Protein AF-A0AA43ZVL3-F1 (afdb_monomer_lite)

Structure (mmCIF, N/CA/C/O backbone):
data_AF-A0AA43ZVL3-F1
#
_entry.id   AF-A0AA43ZVL3-F1
#
loop_
_atom_site.group_PDB
_atom_site.id
_atom_site.type_symbol
_atom_site.label_atom_id
_atom_site.label_alt_id
_atom_site.label_comp_id
_atom_site.label_asym_id
_atom_site.label_entity_id
_atom_site.label_seq_id
_atom_site.pdbx_PDB_ins_code
_atom_site.Cartn_x
_atom_site.Cartn_y
_atom_site.Cartn_z
_atom_site.occupancy
_atom_site.B_iso_or_equiv
_atom_site.auth_seq_id
_atom_site.auth_comp_id
_atom_site.auth_asym_id
_atom_site.auth_atom_id
_atom_site.pdbx_PDB_model_num
ATOM 1 N N . MET A 1 1 ? -11.329 17.472 -1.551 1.00 74.44 1 MET A N 1
ATOM 2 C CA . MET A 1 1 ? -10.429 16.417 -2.035 1.00 74.44 1 MET A CA 1
ATOM 3 C C . MET A 1 1 ? -10.788 15.147 -1.311 1.00 74.44 1 MET A C 1
ATOM 5 O O . MET A 1 1 ? -10.765 15.154 -0.084 1.00 74.44 1 MET A O 1
ATOM 9 N N . ASP A 1 2 ? -11.200 14.128 -2.052 1.00 86.75 2 ASP A N 1
ATOM 10 C CA . ASP A 1 2 ? -11.457 12.797 -1.505 1.00 86.75 2 ASP A CA 1
ATOM 11 C C . ASP A 1 2 ? -10.202 11.906 -1.597 1.00 86.75 2 ASP A C 1
ATOM 13 O O . ASP A 1 2 ? -9.132 12.344 -2.030 1.00 86.75 2 ASP A O 1
ATOM 17 N N . LEU A 1 3 ? -10.317 10.668 -1.110 1.00 85.25 3 LEU A N 1
ATOM 18 C CA . LEU A 1 3 ? -9.213 9.713 -1.035 1.00 85.25 3 LEU A CA 1
ATOM 19 C C . LEU A 1 3 ? -8.712 9.264 -2.415 1.00 85.25 3 LEU A C 1
ATOM 21 O O . LEU A 1 3 ? -7.507 9.085 -2.595 1.00 85.25 3 LEU A O 1
ATOM 25 N N . GLU A 1 4 ? -9.612 9.084 -3.380 1.00 84.75 4 GLU A N 1
ATOM 26 C CA . GLU A 1 4 ? -9.231 8.691 -4.738 1.00 84.75 4 GLU A CA 1
ATOM 27 C C . GLU A 1 4 ? -8.507 9.842 -5.433 1.00 84.75 4 GLU A C 1
ATOM 29 O O . GLU A 1 4 ? -7.447 9.636 -6.015 1.00 84.75 4 GLU A O 1
ATOM 34 N N . GLU A 1 5 ? -9.005 11.072 -5.293 1.00 86.06 5 GLU A N 1
ATOM 35 C CA . GLU A 1 5 ? -8.362 12.272 -5.824 1.00 86.06 5 GLU A CA 1
ATOM 36 C C . GLU A 1 5 ? -6.975 12.498 -5.198 1.00 86.06 5 GLU A C 1
ATOM 38 O O . GLU A 1 5 ? -6.049 12.928 -5.888 1.00 86.06 5 GLU A O 1
ATOM 43 N N . PHE A 1 6 ? -6.800 12.183 -3.909 1.00 87.38 6 PHE A N 1
ATOM 44 C CA . PHE A 1 6 ? -5.489 12.202 -3.256 1.00 87.38 6 PHE A CA 1
ATOM 45 C C . PHE A 1 6 ? -4.540 11.176 -3.890 1.00 87.38 6 PHE A 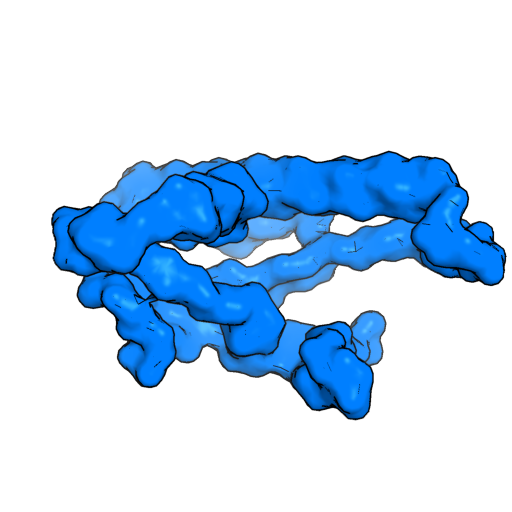C 1
ATOM 47 O O . PHE A 1 6 ? -3.443 11.527 -4.319 1.00 87.38 6 PHE A O 1
ATOM 54 N N . LEU A 1 7 ? -4.971 9.915 -3.987 1.00 84.19 7 LEU A N 1
ATOM 55 C CA . LEU A 1 7 ? -4.154 8.822 -4.517 1.00 84.19 7 LEU A CA 1
ATOM 56 C C . LEU A 1 7 ? -3.834 8.990 -6.007 1.00 84.19 7 LEU A C 1
ATOM 58 O O . LEU A 1 7 ? -2.751 8.607 -6.425 1.00 84.19 7 LEU A O 1
ATOM 62 N N . LEU A 1 8 ? -4.730 9.589 -6.795 1.00 83.25 8 LEU A N 1
ATOM 63 C CA . LEU A 1 8 ? -4.502 9.899 -8.211 1.00 83.25 8 LEU A CA 1
ATOM 64 C C . LEU A 1 8 ? -3.509 11.052 -8.424 1.00 83.25 8 LEU A C 1
ATOM 66 O O . LEU A 1 8 ? -2.890 11.132 -9.484 1.00 83.25 8 LEU A O 1
ATOM 70 N N . LYS A 1 9 ? -3.372 11.961 -7.450 1.00 89.44 9 LYS A N 1
ATOM 71 C CA . LYS A 1 9 ? -2.394 13.064 -7.496 1.00 89.44 9 LYS A CA 1
ATOM 72 C C . LYS A 1 9 ? -0.991 12.617 -7.115 1.00 89.44 9 LYS A C 1
ATOM 74 O O . LYS A 1 9 ? -0.016 13.207 -7.578 1.00 89.44 9 LYS A O 1
ATOM 79 N N . GLU A 1 10 ? -0.891 11.614 -6.256 1.00 85.88 10 GLU A N 1
ATOM 80 C CA . GLU A 1 10 ? 0.376 10.979 -5.931 1.00 85.88 10 GLU A CA 1
ATOM 81 C C . GLU A 1 10 ? 0.756 10.053 -7.094 1.00 85.88 10 GLU A C 1
ATOM 83 O O . GLU A 1 10 ? -0.069 9.296 -7.589 1.00 85.88 10 GLU A O 1
ATOM 88 N N . ASP A 1 11 ? 1.991 10.135 -7.582 1.00 90.19 11 ASP A N 1
ATOM 89 C CA . ASP A 1 11 ? 2.482 9.420 -8.771 1.00 90.19 11 ASP A CA 1
ATOM 90 C C . ASP A 1 11 ? 2.636 7.896 -8.523 1.00 90.19 11 ASP A C 1
ATOM 92 O O . ASP A 1 11 ? 3.722 7.324 -8.619 1.00 90.19 11 ASP A O 1
ATOM 96 N N . ILE A 1 12 ? 1.548 7.210 -8.165 1.00 92.81 12 ILE A N 1
ATOM 97 C CA . ILE A 1 12 ? 1.474 5.769 -7.902 1.00 92.81 12 ILE A CA 1
ATOM 98 C C . ILE A 1 12 ? 0.933 5.021 -9.125 1.00 92.81 12 ILE A C 1
ATOM 100 O O . ILE A 1 12 ? 0.100 5.526 -9.871 1.00 92.81 12 ILE A O 1
ATOM 104 N N . THR A 1 13 ? 1.393 3.787 -9.344 1.00 93.06 13 THR A N 1
ATOM 105 C CA . THR A 1 13 ? 0.961 2.994 -10.507 1.00 93.06 13 THR A CA 1
ATOM 106 C C . THR A 1 13 ? -0.426 2.397 -10.298 1.00 93.06 13 THR A C 1
ATOM 108 O O . THR A 1 13 ? -1.246 2.396 -11.213 1.00 93.06 13 THR A O 1
ATOM 111 N N . LYS A 1 14 ? -0.687 1.849 -9.107 1.00 94.19 14 LYS A N 1
ATOM 112 C CA . LYS A 1 14 ? -1.974 1.233 -8.769 1.00 94.19 14 LYS A CA 1
ATOM 113 C C . LYS A 1 14 ? -2.165 1.194 -7.262 1.00 94.19 14 LYS A C 1
ATOM 115 O O . LYS A 1 14 ? -1.192 1.071 -6.516 1.00 94.19 14 LYS A O 1
ATOM 120 N N . TYR A 1 15 ? -3.420 1.233 -6.834 1.00 95.69 15 TYR A N 1
ATOM 121 C CA . TYR A 1 15 ? -3.825 1.090 -5.443 1.00 95.69 15 TYR A CA 1
ATOM 122 C C . TYR A 1 15 ? -5.078 0.223 -5.312 1.00 95.69 15 TYR A C 1
ATOM 124 O O . TYR A 1 15 ? -5.751 -0.077 -6.298 1.00 95.69 15 TYR A O 1
ATOM 132 N N . GLY A 1 16 ? -5.350 -0.224 -4.091 1.00 95.62 16 GLY A N 1
ATOM 133 C CA . GLY A 1 16 ? -6.513 -1.024 -3.746 1.00 95.62 16 GLY A CA 1
ATOM 134 C C . GLY A 1 16 ? -6.768 -1.020 -2.243 1.00 95.62 16 GLY A C 1
ATOM 135 O O . GLY A 1 16 ? -5.906 -0.646 -1.442 1.00 95.62 16 GLY A O 1
ATOM 136 N N . PHE A 1 17 ? -7.961 -1.464 -1.868 1.00 97.06 17 PHE A N 1
ATOM 137 C CA . PHE A 1 17 ? -8.442 -1.467 -0.491 1.00 97.06 17 PHE A CA 1
ATOM 138 C C . PHE A 1 17 ? -8.625 -2.900 -0.008 1.00 97.06 17 PHE A C 1
ATOM 140 O O . PHE A 1 17 ? -9.176 -3.733 -0.724 1.00 97.06 17 PHE A O 1
ATOM 147 N N . ALA A 1 18 ? -8.167 -3.184 1.206 1.00 97.38 18 ALA A N 1
ATOM 148 C CA . ALA A 1 18 ? -8.281 -4.493 1.828 1.00 97.38 18 ALA A CA 1
ATOM 149 C C . ALA A 1 18 ? -9.014 -4.393 3.163 1.00 97.38 18 ALA A C 1
ATOM 151 O O . ALA A 1 18 ? -8.684 -3.557 4.003 1.00 97.38 18 ALA A O 1
ATOM 152 N N . ASP A 1 19 ? -9.950 -5.310 3.380 1.00 97.38 19 ASP A N 1
ATOM 153 C CA . ASP A 1 19 ? -10.388 -5.677 4.721 1.00 97.38 19 ASP A CA 1
ATOM 154 C C . ASP A 1 19 ? -9.292 -6.525 5.375 1.00 97.38 19 ASP A C 1
ATOM 156 O O . ASP A 1 19 ? -8.834 -7.512 4.792 1.00 97.38 19 ASP A O 1
ATOM 160 N N . ILE A 1 20 ? -8.838 -6.105 6.552 1.00 96.06 20 ILE A N 1
ATOM 161 C CA . ILE A 1 20 ? -7.784 -6.772 7.322 1.00 96.06 20 ILE A CA 1
ATOM 162 C C . ILE A 1 20 ? -8.248 -7.136 8.733 1.00 96.06 20 ILE A C 1
ATOM 164 O O . ILE A 1 20 ? -7.410 -7.434 9.579 1.00 96.06 20 ILE A O 1
ATOM 168 N N . ARG A 1 21 ? -9.560 -7.134 9.011 1.00 95.06 21 ARG A N 1
ATOM 169 C CA . ARG A 1 21 ? -10.115 -7.478 10.336 1.00 95.06 21 ARG A CA 1
ATOM 170 C C . ARG A 1 21 ? -9.649 -8.836 10.854 1.00 95.06 21 ARG A C 1
ATOM 172 O O . ARG A 1 21 ? -9.545 -9.027 12.058 1.00 95.06 21 ARG A O 1
ATOM 179 N N . ASP A 1 22 ? -9.364 -9.767 9.949 1.00 94.12 22 ASP A N 1
ATOM 180 C CA . ASP A 1 22 ? -8.918 -11.128 10.250 1.00 94.12 22 ASP A CA 1
ATOM 181 C C . ASP A 1 22 ? -7.428 -11.239 10.607 1.00 94.12 22 ASP A C 1
ATOM 183 O O . ASP A 1 22 ? -7.006 -12.257 11.151 1.00 94.12 22 ASP A O 1
ATOM 187 N N . ILE A 1 23 ? -6.626 -10.220 10.291 1.00 91.88 23 ILE A N 1
ATOM 188 C CA . ILE A 1 23 ? -5.161 -10.256 10.436 1.00 91.88 23 ILE A CA 1
ATOM 189 C C . ILE A 1 23 ? -4.579 -9.019 11.124 1.00 91.88 23 ILE A C 1
ATOM 191 O O . ILE A 1 23 ? -3.367 -8.957 11.340 1.00 91.88 23 ILE A O 1
ATOM 195 N N . THR A 1 24 ? -5.403 -8.012 11.416 1.00 90.12 24 THR A N 1
ATOM 196 C CA . THR A 1 24 ? -4.938 -6.771 12.024 1.00 90.12 24 THR A CA 1
ATOM 197 C C . THR A 1 24 ? -4.517 -7.012 13.470 1.00 90.12 24 THR A C 1
ATOM 199 O O . THR A 1 24 ? -5.285 -7.569 14.253 1.00 90.12 24 THR A O 1
ATOM 202 N N . PRO A 1 25 ? -3.299 -6.604 13.856 1.00 83.12 25 PRO A N 1
ATOM 203 C CA . PRO A 1 25 ? -2.847 -6.704 15.235 1.00 83.12 25 PRO A CA 1
ATOM 204 C C . PRO A 1 25 ? -3.246 -5.485 16.070 1.00 83.12 25 PRO A C 1
ATOM 206 O O . PRO A 1 25 ? -2.896 -5.421 17.243 1.00 83.12 25 PRO A O 1
ATOM 209 N N . ILE A 1 26 ? -3.919 -4.497 15.471 1.00 83.00 26 ILE A N 1
ATOM 210 C CA . ILE A 1 26 ? -4.266 -3.237 16.123 1.00 83.00 26 ILE A CA 1
ATOM 211 C C . ILE A 1 26 ? -5.780 -3.107 16.162 1.00 83.00 26 ILE A C 1
ATOM 213 O O . ILE A 1 26 ? -6.448 -3.122 15.123 1.00 83.00 26 ILE A O 1
ATOM 217 N N . ASN A 1 27 ? -6.307 -2.903 17.365 1.00 82.69 27 ASN A N 1
ATOM 218 C CA . ASN A 1 27 ? -7.726 -2.653 17.559 1.00 82.69 27 ASN A CA 1
ATOM 219 C C . ASN A 1 27 ? -8.173 -1.413 16.768 1.00 82.69 27 ASN A C 1
ATOM 221 O O . ASN A 1 27 ? -7.507 -0.375 16.756 1.00 82.69 27 ASN A O 1
ATOM 225 N N . ASP A 1 28 ? -9.328 -1.531 16.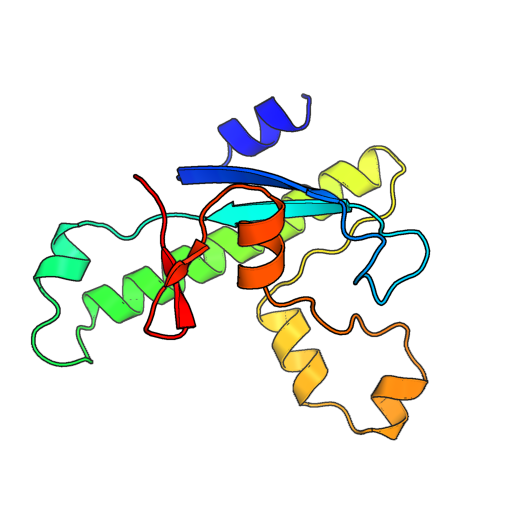118 1.00 85.75 28 ASP A N 1
ATOM 226 C CA . ASP A 1 28 ? -9.971 -0.492 15.305 1.00 85.75 28 ASP A CA 1
ATOM 227 C C . ASP A 1 28 ? -9.221 -0.063 14.026 1.00 85.75 28 ASP A C 1
ATOM 229 O O . ASP A 1 28 ? -9.639 0.893 13.373 1.00 85.75 28 ASP A O 1
ATOM 233 N N . LEU A 1 29 ? -8.158 -0.766 13.612 1.00 91.56 29 LEU A N 1
ATOM 234 C CA . LEU A 1 29 ? -7.547 -0.608 12.283 1.00 91.56 29 LEU A CA 1
ATOM 235 C C . LEU A 1 29 ? -7.911 -1.794 11.392 1.00 91.56 29 LEU A C 1
ATOM 237 O O . LEU A 1 29 ? -7.129 -2.712 11.161 1.00 91.56 29 LEU A O 1
ATOM 241 N N . ASN A 1 30 ? -9.144 -1.746 10.901 1.00 94.75 30 ASN A N 1
ATOM 242 C CA . ASN A 1 30 ? -9.816 -2.849 10.216 1.00 94.75 30 ASN A CA 1
ATOM 243 C C . ASN A 1 30 ? -9.588 -2.885 8.699 1.00 94.75 30 ASN A C 1
ATOM 245 O O . ASN A 1 30 ? -9.915 -3.879 8.053 1.00 94.75 30 ASN A O 1
ATOM 249 N N . TYR A 1 31 ? -9.039 -1.813 8.129 1.00 96.25 31 TYR A N 1
ATOM 250 C CA . TYR A 1 31 ? -8.847 -1.663 6.691 1.00 96.25 31 TYR A CA 1
ATOM 251 C C . TYR A 1 31 ? -7.419 -1.227 6.378 1.00 96.25 31 TYR A C 1
ATOM 253 O O . TYR A 1 31 ? -6.795 -0.500 7.151 1.00 96.25 31 TYR A O 1
ATOM 261 N N . ALA A 1 32 ? -6.918 -1.654 5.223 1.00 95.88 32 ALA A N 1
ATOM 262 C CA . ALA A 1 32 ? -5.625 -1.249 4.697 1.00 95.88 32 ALA A CA 1
ATOM 263 C C . ALA A 1 32 ? -5.754 -0.720 3.271 1.00 95.88 32 ALA A C 1
ATOM 265 O O . ALA A 1 32 ? -6.580 -1.183 2.484 1.00 95.88 32 ALA A O 1
ATOM 266 N N . ILE A 1 33 ? -4.880 0.225 2.937 1.00 96.25 33 ILE A N 1
ATOM 267 C CA . ILE A 1 33 ? -4.709 0.742 1.583 1.00 96.25 33 ILE A CA 1
ATOM 268 C C . ILE A 1 33 ? -3.376 0.195 1.082 1.00 96.25 33 ILE A C 1
ATOM 270 O O . ILE A 1 33 ? -2.327 0.486 1.655 1.00 96.25 33 ILE A O 1
ATOM 274 N N . GLY A 1 34 ? -3.422 -0.646 0.051 1.00 95.69 34 GLY A N 1
ATOM 275 C CA . GLY A 1 34 ? -2.237 -1.157 -0.629 1.00 95.69 34 GLY A CA 1
ATOM 276 C C . GLY A 1 34 ? -1.996 -0.372 -1.908 1.00 95.69 34 GLY A C 1
ATOM 277 O O . GLY A 1 34 ? -2.944 -0.080 -2.629 1.00 95.69 34 GLY A O 1
ATOM 278 N N . PHE A 1 35 ? -0.745 -0.050 -2.215 1.00 95.62 35 PHE A N 1
ATOM 279 C CA . PHE A 1 35 ? -0.378 0.587 -3.477 1.00 95.62 35 PHE A CA 1
ATOM 280 C C . PHE A 1 35 ? 1.065 0.270 -3.855 1.00 95.62 35 PHE A C 1
ATOM 282 O O . PHE A 1 35 ? 1.868 -0.134 -3.013 1.00 95.62 35 PHE A O 1
ATOM 289 N N . TYR A 1 36 ? 1.386 0.426 -5.136 1.00 94.75 36 TYR A N 1
ATOM 290 C CA . TYR A 1 36 ? 2.737 0.230 -5.647 1.00 94.75 36 TYR A CA 1
ATOM 291 C C . TYR A 1 36 ? 3.072 1.219 -6.760 1.00 94.75 36 TYR A C 1
ATOM 293 O O . TYR A 1 36 ? 2.194 1.787 -7.414 1.00 94.75 36 TYR A O 1
ATOM 301 N N . LYS A 1 37 ? 4.376 1.372 -6.998 1.00 93.50 37 LYS A N 1
ATOM 302 C CA . LYS A 1 37 ? 4.937 2.069 -8.151 1.00 93.50 37 LYS A CA 1
ATOM 303 C C . LYS A 1 37 ? 5.909 1.143 -8.875 1.00 93.50 37 LYS A C 1
ATOM 305 O O . LYS A 1 37 ? 6.716 0.471 -8.233 1.00 93.50 37 LYS A O 1
ATOM 310 N N . THR A 1 38 ? 5.803 1.076 -10.196 1.00 92.44 38 THR A N 1
ATOM 311 C CA . THR A 1 38 ? 6.684 0.249 -11.027 1.00 92.44 38 THR A CA 1
ATOM 312 C C . THR A 1 38 ? 8.010 0.944 -11.288 1.00 92.44 38 THR A C 1
ATOM 314 O O . THR A 1 38 ? 8.052 2.159 -11.472 1.00 92.44 38 THR A O 1
ATOM 317 N N . TYR A 1 39 ? 9.074 0.153 -11.392 1.00 91.75 39 TYR A N 1
ATOM 318 C CA . TYR A 1 39 ? 10.354 0.627 -11.904 1.00 91.75 39 TYR A CA 1
ATOM 319 C C . TYR A 1 39 ? 10.244 1.066 -13.365 1.00 91.75 39 TYR A C 1
ATOM 321 O O . TYR A 1 39 ? 9.431 0.552 -14.141 1.00 91.75 39 TYR A O 1
ATOM 329 N N . ASN A 1 40 ? 11.138 1.961 -13.759 1.00 90.81 40 ASN A N 1
ATOM 330 C CA . ASN A 1 40 ? 11.453 2.256 -15.134 1.00 90.81 40 ASN A CA 1
ATOM 331 C C . ASN A 1 40 ? 11.936 0.972 -15.828 1.00 90.81 40 ASN A C 1
ATOM 333 O O . ASN A 1 40 ? 12.842 0.273 -15.363 1.00 90.81 40 ASN A O 1
ATOM 337 N N . LYS A 1 41 ? 11.310 0.661 -16.967 1.00 90.44 41 LYS A N 1
ATOM 338 C CA . LYS A 1 41 ? 11.581 -0.562 -17.731 1.00 90.44 41 LYS A CA 1
ATOM 339 C C . LYS A 1 41 ? 13.041 -0.655 -18.171 1.00 90.44 41 LYS A C 1
ATOM 341 O O . LYS A 1 41 ? 13.584 -1.757 -18.197 1.00 90.44 41 LYS A O 1
ATOM 346 N N . ASP A 1 42 ? 13.673 0.467 -18.497 1.00 89.19 42 ASP A N 1
ATOM 347 C CA . ASP A 1 42 ? 15.053 0.487 -18.976 1.00 89.19 42 ASP A CA 1
ATOM 348 C C . ASP A 1 42 ? 16.042 0.267 -17.833 1.00 89.19 42 ASP A C 1
ATOM 350 O O . ASP A 1 42 ? 16.997 -0.487 -18.005 1.00 89.19 42 ASP A O 1
ATOM 354 N N . THR A 1 43 ? 15.774 0.802 -16.636 1.00 87.44 43 THR A N 1
ATOM 355 C CA . THR A 1 43 ? 16.570 0.466 -15.446 1.00 87.44 43 THR A CA 1
ATOM 356 C C . THR A 1 43 ? 16.556 -1.034 -15.183 1.00 87.44 43 THR A C 1
ATOM 358 O O . THR A 1 43 ? 17.608 -1.616 -14.949 1.00 87.44 43 THR A O 1
ATOM 361 N N . ILE A 1 44 ? 15.385 -1.677 -15.262 1.00 88.81 44 ILE A N 1
ATOM 362 C CA . ILE A 1 44 ? 15.264 -3.124 -15.033 1.00 88.81 44 ILE A CA 1
ATOM 363 C C . ILE A 1 44 ? 15.985 -3.936 -16.113 1.00 88.81 44 ILE A C 1
ATOM 365 O O . ILE A 1 44 ? 16.692 -4.888 -15.790 1.00 88.81 44 ILE A O 1
ATOM 369 N N . ARG A 1 45 ? 15.840 -3.566 -17.392 1.00 88.06 45 ARG A N 1
ATOM 370 C CA . ARG A 1 45 ? 16.486 -4.269 -18.517 1.00 88.06 45 ARG A CA 1
ATOM 371 C C . ARG A 1 45 ? 18.012 -4.236 -18.454 1.00 88.06 45 ARG A C 1
ATOM 373 O O . ARG A 1 45 ? 18.648 -5.150 -18.966 1.00 88.06 45 ARG A O 1
ATOM 380 N N . ASN A 1 46 ? 18.578 -3.210 -17.827 1.00 83.38 46 ASN A N 1
ATOM 381 C CA . ASN A 1 46 ? 20.021 -3.013 -17.729 1.00 83.38 46 ASN A CA 1
ATOM 382 C C . ASN A 1 46 ? 20.656 -3.678 -16.491 1.00 83.38 46 ASN A C 1
ATOM 384 O O . ASN A 1 46 ? 21.870 -3.592 -16.308 1.00 83.38 46 ASN A O 1
ATOM 388 N N . ILE A 1 47 ? 19.883 -4.399 -15.667 1.00 82.50 47 ILE A N 1
ATOM 389 C CA . ILE A 1 47 ? 20.422 -5.151 -14.525 1.00 82.50 47 ILE A CA 1
ATOM 390 C C . ILE A 1 47 ? 21.174 -6.384 -15.039 1.00 82.50 47 ILE A C 1
ATOM 392 O O . ILE A 1 47 ? 20.596 -7.449 -15.237 1.00 82.50 47 ILE A O 1
ATOM 396 N N . VAL A 1 48 ? 22.487 -6.244 -15.236 1.00 69.12 48 VAL A N 1
ATOM 397 C CA . VAL A 1 48 ? 23.340 -7.336 -15.732 1.00 69.12 48 VAL A CA 1
ATOM 398 C C . VAL A 1 48 ? 23.804 -8.270 -14.603 1.00 69.12 48 VAL A C 1
ATOM 400 O O . VAL A 1 48 ? 23.813 -9.476 -14.806 1.00 69.12 48 VAL A O 1
ATOM 403 N N . ASN A 1 49 ? 24.163 -7.753 -1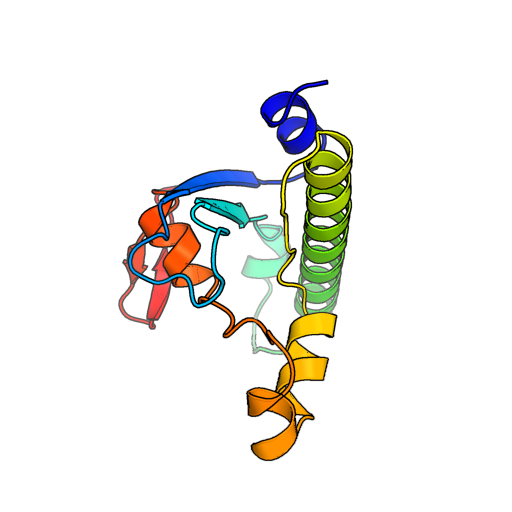3.413 1.00 64.56 49 ASN A N 1
ATOM 404 C CA . ASN A 1 49 ? 24.714 -8.549 -12.293 1.00 64.56 49 ASN A CA 1
ATOM 405 C C . ASN A 1 49 ? 24.432 -7.941 -10.896 1.00 64.56 49 ASN A C 1
ATOM 407 O O . ASN A 1 49 ? 25.354 -7.635 -10.141 1.00 64.56 49 ASN A O 1
ATOM 411 N N . GLY A 1 50 ? 23.159 -7.729 -10.539 1.00 61.69 50 GLY A N 1
ATOM 412 C CA . GLY A 1 50 ? 22.707 -7.467 -9.154 1.00 61.69 50 GLY A CA 1
ATOM 413 C C . GLY A 1 50 ? 23.073 -6.114 -8.512 1.00 61.69 50 GLY A C 1
ATOM 414 O O . GLY A 1 50 ? 22.369 -5.674 -7.607 1.00 61.69 50 GLY A O 1
ATOM 415 N N . SER A 1 51 ? 24.105 -5.425 -9.006 1.00 58.94 51 SER A N 1
ATOM 416 C CA . SER A 1 51 ? 24.626 -4.165 -8.455 1.00 58.94 51 SER A CA 1
ATOM 417 C C . SER A 1 51 ? 24.718 -3.074 -9.526 1.00 58.94 51 SER A C 1
ATOM 419 O O . SER A 1 51 ? 25.776 -2.485 -9.736 1.00 58.94 51 SER A O 1
ATOM 421 N N . ASP A 1 52 ? 23.614 -2.807 -10.227 1.00 75.69 52 ASP A N 1
ATOM 422 C CA . ASP A 1 52 ? 23.513 -1.623 -11.086 1.00 75.69 52 ASP A CA 1
ATOM 423 C C . ASP A 1 52 ? 23.210 -0.390 -10.215 1.00 75.69 52 ASP A C 1
ATOM 425 O O . ASP A 1 52 ? 22.227 -0.345 -9.468 1.00 75.69 52 ASP A O 1
ATOM 429 N N . ILE A 1 53 ? 24.067 0.628 -10.296 1.00 83.56 53 ILE A N 1
ATOM 430 C CA . ILE A 1 53 ? 23.902 1.887 -9.565 1.00 83.56 53 ILE A CA 1
ATOM 431 C C . ILE A 1 53 ? 22.587 2.596 -9.913 1.00 83.56 53 ILE A C 1
ATOM 433 O O . ILE A 1 53 ? 22.006 3.254 -9.048 1.00 83.56 53 ILE A O 1
ATOM 437 N N . ASN A 1 54 ? 22.099 2.453 -11.146 1.00 85.12 54 ASN A N 1
ATOM 438 C CA . ASN A 1 54 ? 20.828 3.019 -11.587 1.00 85.12 54 ASN A CA 1
ATOM 439 C C . ASN A 1 54 ? 19.663 2.316 -10.897 1.00 85.12 54 ASN A C 1
ATOM 441 O O . ASN A 1 54 ? 18.788 2.986 -10.353 1.00 85.12 54 ASN A O 1
ATOM 445 N N . TYR A 1 55 ? 19.717 0.986 -10.803 1.00 86.06 55 TYR A N 1
ATOM 446 C CA . TYR A 1 55 ? 18.747 0.212 -10.035 1.00 86.06 55 TYR A CA 1
ATOM 447 C C . TYR A 1 55 ? 18.738 0.617 -8.557 1.00 86.06 55 TYR A C 1
ATOM 449 O O . TYR A 1 55 ? 17.675 0.873 -8.000 1.00 86.06 55 TYR A O 1
ATOM 457 N N . ILE A 1 56 ? 19.907 0.752 -7.918 1.00 88.00 56 ILE A N 1
ATOM 458 C CA . ILE A 1 56 ? 19.988 1.152 -6.501 1.00 88.00 56 ILE A CA 1
ATOM 459 C C . ILE A 1 56 ? 19.419 2.560 -6.288 1.00 88.00 56 ILE A C 1
ATOM 461 O O . ILE A 1 56 ? 18.704 2.798 -5.309 1.00 88.00 56 ILE A O 1
ATOM 465 N N . LYS A 1 57 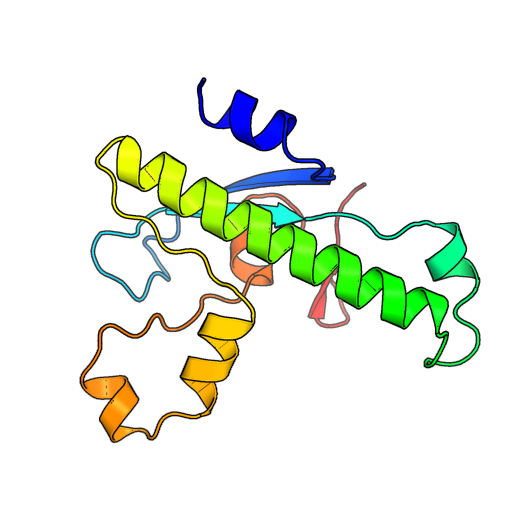? 19.738 3.505 -7.181 1.00 89.69 57 LYS A N 1
ATOM 466 C CA . LYS A 1 57 ? 19.201 4.872 -7.131 1.00 89.69 57 LYS A CA 1
ATOM 467 C C . LYS A 1 57 ? 17.686 4.868 -7.272 1.00 89.69 57 LYS A C 1
ATOM 469 O O . LYS A 1 57 ? 17.010 5.516 -6.475 1.00 89.69 57 LYS A O 1
ATOM 474 N N . GLU A 1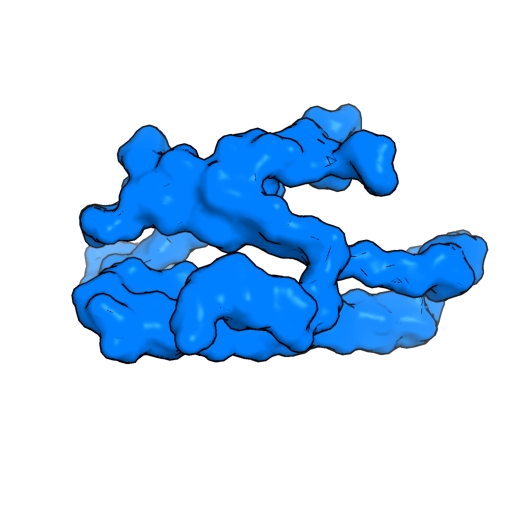 58 ? 17.163 4.117 -8.233 1.00 91.38 58 GLU A N 1
ATOM 475 C CA . GLU A 1 58 ? 15.729 4.034 -8.462 1.00 91.38 58 GLU A CA 1
ATOM 476 C C . GLU A 1 58 ? 15.002 3.336 -7.312 1.00 91.38 58 GLU A C 1
ATOM 478 O O . GLU A 1 58 ? 14.024 3.873 -6.805 1.00 91.38 58 GLU A O 1
ATOM 483 N N . TYR A 1 59 ? 15.519 2.212 -6.814 1.00 90.19 59 TYR A N 1
ATOM 484 C CA . TYR A 1 59 ? 14.987 1.541 -5.628 1.00 90.19 59 TYR A CA 1
ATOM 485 C C . TYR A 1 59 ? 14.863 2.508 -4.445 1.00 90.19 59 TYR A C 1
ATOM 487 O O . TYR A 1 59 ? 13.806 2.598 -3.815 1.00 90.19 59 TYR A O 1
ATOM 495 N N . ARG A 1 60 ? 15.928 3.272 -4.155 1.00 91.31 60 ARG A N 1
ATOM 496 C CA . ARG A 1 60 ? 15.912 4.276 -3.083 1.00 91.31 60 ARG A CA 1
ATOM 497 C C . ARG A 1 60 ? 14.873 5.353 -3.360 1.00 91.31 60 ARG A C 1
ATOM 499 O O . ARG A 1 60 ? 14.117 5.679 -2.451 1.00 91.31 60 ARG A O 1
ATOM 506 N N . TYR A 1 61 ? 14.822 5.883 -4.577 1.00 93.62 61 TYR A N 1
ATOM 507 C CA . TYR A 1 61 ? 13.840 6.892 -4.965 1.00 93.62 61 TYR A CA 1
ATOM 508 C C . TYR A 1 61 ? 12.401 6.397 -4.767 1.00 93.62 61 TYR A C 1
ATOM 510 O O . TYR A 1 61 ? 11.642 7.033 -4.038 1.00 93.62 61 TYR A O 1
ATOM 518 N N . LEU A 1 62 ? 12.050 5.241 -5.342 1.00 93.81 62 LEU A N 1
ATOM 519 C CA . LEU A 1 62 ? 10.712 4.651 -5.252 1.00 93.81 62 LEU A CA 1
ATOM 520 C C . LEU A 1 62 ? 10.314 4.412 -3.797 1.00 93.81 62 LEU A C 1
ATOM 522 O O . LEU A 1 62 ? 9.213 4.754 -3.384 1.00 93.81 62 LEU A O 1
ATOM 526 N N . THR A 1 63 ? 11.241 3.891 -3.003 1.00 91.56 63 THR A N 1
ATOM 527 C CA . THR A 1 63 ? 11.032 3.640 -1.579 1.00 91.56 63 THR A CA 1
ATOM 528 C C . THR A 1 63 ? 10.727 4.924 -0.801 1.00 91.56 63 THR A C 1
ATOM 530 O O . THR A 1 63 ? 9.732 4.986 -0.084 1.00 91.56 63 THR A O 1
ATOM 533 N N . HIS A 1 64 ? 11.542 5.974 -0.962 1.00 94.56 64 HIS A N 1
ATOM 534 C CA . HIS A 1 64 ? 11.310 7.253 -0.274 1.00 94.56 64 HIS A CA 1
ATOM 535 C C . HIS A 1 64 ? 10.019 7.923 -0.749 1.00 94.56 64 HIS A C 1
ATOM 537 O O . HIS A 1 64 ? 9.322 8.562 0.039 1.00 94.56 64 HIS A O 1
ATOM 543 N N . HIS A 1 65 ? 9.693 7.777 -2.034 1.00 95.56 65 HIS A N 1
ATOM 544 C CA . HIS A 1 65 ? 8.440 8.262 -2.587 1.00 95.56 65 HIS A CA 1
ATOM 545 C C . HIS A 1 65 ? 7.241 7.567 -1.924 1.00 95.56 65 HIS A C 1
ATOM 547 O O . HIS A 1 65 ? 6.363 8.252 -1.404 1.00 95.56 65 HIS A O 1
ATOM 553 N N . LEU A 1 66 ? 7.239 6.232 -1.848 1.00 95.44 66 LEU A N 1
ATOM 554 C CA . LEU A 1 66 ? 6.167 5.464 -1.206 1.00 95.44 66 LEU A CA 1
ATOM 555 C C . LEU A 1 66 ? 6.027 5.786 0.291 1.00 95.44 66 LEU A C 1
ATOM 557 O O . LEU A 1 66 ? 4.902 5.931 0.770 1.00 95.44 66 LEU A O 1
ATOM 561 N N . ASP A 1 67 ? 7.130 5.976 1.022 1.00 95.25 67 ASP A N 1
ATOM 562 C CA . ASP A 1 67 ? 7.094 6.414 2.427 1.00 95.25 67 ASP A CA 1
ATOM 563 C C . ASP A 1 67 ? 6.448 7.807 2.567 1.00 95.25 67 ASP A C 1
ATOM 565 O O . ASP A 1 67 ? 5.585 8.016 3.425 1.00 95.25 67 ASP A O 1
ATOM 569 N N . LYS A 1 68 ? 6.810 8.758 1.693 1.00 96.06 68 LYS A N 1
ATOM 570 C CA . LYS A 1 68 ? 6.235 10.114 1.687 1.00 96.06 68 LYS A CA 1
ATOM 571 C C . LYS A 1 68 ? 4.732 10.098 1.399 1.00 96.06 68 LYS A C 1
ATOM 573 O O . LYS A 1 68 ? 3.979 10.793 2.091 1.00 96.06 68 LYS A O 1
ATOM 578 N N . VAL A 1 69 ? 4.304 9.319 0.404 1.00 95.81 69 VAL A N 1
ATOM 579 C CA . VAL A 1 69 ? 2.883 9.128 0.075 1.00 95.81 69 VAL A CA 1
ATOM 580 C C . VAL A 1 69 ? 2.154 8.526 1.272 1.00 95.81 69 VAL A C 1
ATOM 582 O O . VAL A 1 69 ? 1.147 9.075 1.710 1.00 95.81 69 VAL A O 1
ATOM 585 N N . SER A 1 70 ? 2.705 7.467 1.872 1.00 95.44 70 SER A N 1
ATOM 586 C CA . SER A 1 70 ? 2.105 6.784 3.026 1.00 95.44 70 SER A CA 1
ATOM 587 C C . SER A 1 70 ? 1.887 7.728 4.212 1.00 95.44 70 SER A C 1
ATOM 589 O O . SER A 1 70 ? 0.805 7.749 4.795 1.00 95.44 70 SER A O 1
ATOM 591 N N . LEU A 1 71 ? 2.887 8.544 4.561 1.00 96.62 71 LEU A N 1
ATOM 592 C CA . LEU A 1 71 ? 2.787 9.505 5.667 1.00 96.62 71 LEU A CA 1
ATOM 593 C C . LEU A 1 71 ? 1.799 10.638 5.374 1.00 96.62 71 LEU A C 1
ATOM 595 O O . LEU A 1 71 ? 1.072 11.078 6.265 1.00 96.62 71 LEU A O 1
ATOM 599 N N . SER A 1 72 ? 1.769 11.115 4.130 1.00 95.94 72 SER A N 1
ATOM 600 C CA . SER A 1 72 ? 0.830 12.160 3.715 1.00 95.94 72 SER A CA 1
ATOM 601 C C . SER A 1 72 ? -0.607 11.640 3.737 1.00 95.94 72 SER A C 1
ATOM 603 O O . SER A 1 72 ? -1.499 12.343 4.210 1.00 95.94 72 SER A O 1
ATOM 605 N N . LEU A 1 73 ? -0.805 10.390 3.318 1.00 95.38 73 LEU A N 1
ATOM 606 C CA . LEU A 1 73 ? -2.089 9.706 3.358 1.00 95.38 73 LEU A CA 1
ATOM 607 C C . LEU A 1 73 ? -2.562 9.447 4.793 1.00 95.38 73 LEU A C 1
ATOM 609 O O . LEU A 1 73 ? -3.724 9.683 5.112 1.00 95.38 73 LEU A O 1
ATOM 613 N N . GLU A 1 74 ? -1.665 9.018 5.685 1.00 95.88 74 GLU A N 1
ATOM 614 C CA . GLU A 1 74 ? -1.979 8.883 7.110 1.00 95.88 74 GLU A CA 1
ATOM 615 C C . GLU A 1 74 ? -2.466 10.206 7.704 1.00 95.88 74 GLU A C 1
ATOM 617 O O . GLU A 1 74 ? -3.476 10.216 8.406 1.00 95.88 74 GLU A O 1
ATOM 622 N N . ARG A 1 75 ? -1.766 11.316 7.425 1.00 96.75 75 ARG A N 1
ATOM 623 C CA . ARG A 1 75 ? -2.177 12.642 7.902 1.00 96.75 75 ARG A CA 1
ATOM 624 C C . ARG A 1 75 ? -3.550 13.017 7.354 1.00 96.75 75 ARG A C 1
ATOM 626 O O . ARG A 1 75 ? -4.414 13.383 8.134 1.00 96.75 75 ARG A O 1
ATOM 633 N N . PHE A 1 76 ? -3.769 12.844 6.051 1.00 95.12 76 PHE A N 1
ATOM 634 C CA . PHE A 1 76 ? -5.058 13.120 5.419 1.00 95.12 76 PHE A CA 1
ATOM 635 C C . PHE A 1 76 ? -6.211 12.346 6.081 1.00 95.12 76 PHE A C 1
ATOM 637 O O . PHE A 1 76 ? -7.230 12.935 6.426 1.00 95.12 76 PHE A O 1
ATOM 644 N N . ILE A 1 77 ? -6.043 11.043 6.327 1.00 94.75 77 ILE A N 1
ATOM 645 C CA . ILE A 1 77 ? -7.071 10.213 6.977 1.00 94.75 77 ILE A CA 1
ATOM 646 C C . ILE A 1 77 ? -7.300 10.641 8.438 1.00 94.75 77 ILE A C 1
ATOM 648 O O . ILE A 1 77 ? -8.440 10.653 8.907 1.00 94.75 77 ILE A O 1
ATOM 652 N N . LYS A 1 78 ? -6.236 11.031 9.152 1.00 95.75 78 LYS A N 1
ATOM 653 C CA . LYS A 1 78 ? -6.336 11.568 10.518 1.00 95.75 78 LYS A CA 1
ATOM 654 C C . LYS A 1 78 ? -7.053 12.913 10.573 1.00 95.75 78 LYS A C 1
ATOM 656 O O . LYS A 1 78 ? -7.868 13.110 11.469 1.00 95.75 78 LYS A O 1
ATOM 661 N N . ASP A 1 79 ? -6.810 13.796 9.608 1.00 95.69 79 ASP A N 1
ATOM 662 C CA . ASP A 1 79 ? -7.477 15.102 9.504 1.00 95.69 79 ASP A CA 1
ATOM 663 C C . ASP A 1 79 ? -8.989 14.950 9.251 1.00 95.69 79 ASP A C 1
ATOM 665 O O . ASP A 1 79 ? -9.780 15.809 9.638 1.00 95.69 79 ASP A O 1
ATOM 669 N N . LEU A 1 80 ? -9.409 13.823 8.665 1.00 93.81 80 LEU A N 1
ATOM 670 C CA . LEU A 1 80 ? -10.815 13.431 8.521 1.00 93.81 80 LEU A CA 1
ATOM 671 C C . LEU A 1 80 ? -11.428 12.821 9.801 1.00 93.81 80 LEU A C 1
ATOM 673 O O . LEU A 1 80 ? -12.606 12.469 9.800 1.00 93.81 80 LEU A O 1
ATOM 677 N N . GLY A 1 81 ? -10.657 12.682 10.885 1.00 95.62 81 GLY A N 1
ATOM 678 C CA . GLY A 1 81 ? -11.115 12.154 12.175 1.00 95.62 81 GLY A CA 1
ATOM 679 C C . GLY A 1 81 ? -10.980 10.637 12.348 1.00 95.62 81 GLY A C 1
ATOM 680 O O . GLY A 1 81 ? -11.486 10.093 13.330 1.00 95.62 81 GLY A O 1
ATOM 681 N N . TYR A 1 82 ? -10.299 9.939 11.435 1.00 94.31 82 TYR A N 1
ATOM 682 C CA . TYR A 1 82 ? -10.112 8.486 11.507 1.00 94.31 82 TYR A CA 1
ATOM 683 C C . TYR A 1 82 ? -8.740 8.093 12.075 1.00 94.31 82 TYR A C 1
ATOM 685 O O . TYR A 1 82 ? -7.760 8.835 12.002 1.00 94.31 82 TYR A O 1
ATOM 693 N N . LYS A 1 83 ? -8.637 6.868 12.606 1.00 93.81 83 LYS A N 1
ATOM 694 C CA . LYS A 1 83 ? -7.343 6.261 12.950 1.00 93.81 83 LYS A CA 1
ATOM 695 C C . LYS A 1 83 ? -6.631 5.825 11.665 1.00 93.81 83 LYS A C 1
ATOM 697 O O . LYS A 1 83 ? -7.234 5.188 10.807 1.00 93.81 83 LYS A O 1
ATOM 702 N N . ALA A 1 84 ? -5.338 6.120 11.559 1.00 93.94 84 ALA A N 1
ATOM 703 C CA . ALA A 1 84 ? -4.499 5.659 10.455 1.00 93.94 84 ALA A CA 1
ATOM 704 C C . ALA A 1 84 ? -3.053 5.433 10.903 1.00 93.94 84 ALA A C 1
ATOM 706 O O . ALA A 1 84 ? -2.558 6.106 11.813 1.00 93.94 84 ALA A O 1
ATOM 707 N N . TYR A 1 85 ? -2.375 4.506 10.227 1.00 93.19 85 TYR A N 1
ATOM 708 C CA . TYR A 1 85 ? -0.971 4.190 10.458 1.00 93.19 85 TYR A CA 1
ATOM 709 C C . TYR A 1 85 ? -0.279 3.793 9.147 1.00 93.19 85 TYR A C 1
ATOM 711 O O . TYR A 1 85 ? -0.580 2.756 8.561 1.00 93.19 85 TYR A O 1
ATOM 719 N N . ALA A 1 86 ? 0.674 4.606 8.699 1.00 93.88 86 ALA A N 1
ATOM 720 C CA . ALA A 1 86 ? 1.584 4.296 7.606 1.00 93.88 86 ALA A CA 1
ATOM 721 C C . ALA A 1 86 ? 2.652 3.279 8.033 1.00 93.88 86 ALA A C 1
ATOM 723 O O . ALA A 1 86 ? 3.354 3.472 9.029 1.00 93.88 86 ALA A O 1
ATOM 724 N N . GLN A 1 87 ? 2.839 2.222 7.248 1.00 91.25 87 GLN A N 1
ATOM 725 C CA . GLN A 1 87 ? 3.962 1.301 7.413 1.00 91.25 87 GLN A CA 1
ATOM 726 C C . GLN A 1 87 ? 5.143 1.782 6.561 1.00 91.25 87 GLN A C 1
ATOM 728 O O . GLN A 1 87 ? 5.226 1.451 5.383 1.00 91.25 87 GLN A O 1
ATOM 733 N N . THR A 1 88 ? 6.025 2.592 7.150 1.00 91.44 88 THR A N 1
ATOM 734 C CA . THR A 1 88 ? 7.231 3.104 6.477 1.00 91.44 88 THR A CA 1
ATOM 735 C C . THR A 1 88 ? 8.476 2.305 6.841 1.00 91.44 88 THR A C 1
ATOM 737 O O . THR A 1 88 ? 8.511 1.631 7.879 1.00 91.44 88 THR A O 1
ATOM 740 N N . ILE A 1 89 ? 9.545 2.438 6.050 1.00 86.19 89 ILE A N 1
ATOM 741 C CA . ILE A 1 89 ? 10.832 1.795 6.366 1.00 86.19 89 ILE A CA 1
ATOM 742 C C . ILE A 1 89 ? 11.370 2.237 7.722 1.00 86.19 89 ILE A C 1
ATOM 744 O O . ILE A 1 89 ? 11.927 1.429 8.463 1.00 86.19 89 ILE A O 1
ATOM 748 N N . GLU A 1 90 ? 11.242 3.515 8.062 1.00 84.38 90 GLU A N 1
ATOM 749 C CA . GLU A 1 90 ? 11.743 4.023 9.338 1.00 84.38 90 GLU A CA 1
ATOM 750 C C . GLU A 1 90 ? 10.993 3.414 10.527 1.00 84.38 90 GLU A C 1
ATOM 752 O O . GLU A 1 90 ? 11.615 2.955 11.487 1.00 84.38 90 GLU A O 1
ATOM 757 N N . ARG A 1 91 ? 9.665 3.290 10.415 1.00 85.81 91 ARG A N 1
ATOM 758 C CA . ARG A 1 91 ? 8.833 2.616 11.420 1.00 85.81 91 ARG A CA 1
ATOM 759 C C . ARG A 1 91 ? 9.147 1.124 11.512 1.00 85.81 91 ARG A C 1
ATOM 761 O O . ARG A 1 91 ? 9.165 0.575 12.610 1.00 85.81 91 ARG A O 1
ATOM 768 N N . PHE A 1 92 ? 9.463 0.481 10.387 1.00 79.06 92 PHE A N 1
ATOM 769 C CA . PHE A 1 92 ? 9.955 -0.898 10.363 1.00 79.06 92 PHE A CA 1
ATOM 770 C C . PHE A 1 92 ? 11.314 -1.027 11.067 1.00 79.06 92 PHE A C 1
ATOM 772 O O . PHE A 1 92 ? 11.477 -1.868 11.938 1.00 79.06 92 PHE A O 1
ATOM 779 N N . LYS A 1 93 ? 12.299 -0.170 10.782 1.00 74.19 93 LYS A N 1
ATOM 780 C CA . LYS A 1 93 ? 13.613 -0.225 11.455 1.00 74.19 93 LYS A CA 1
ATOM 781 C C . LYS A 1 93 ? 13.503 -0.017 12.965 1.00 74.19 93 LYS A C 1
ATOM 783 O O . LYS A 1 93 ? 14.168 -0.715 13.726 1.00 74.19 93 LYS A O 1
ATOM 788 N N . ALA A 1 94 ? 12.651 0.912 13.394 1.00 68.75 94 ALA A N 1
ATOM 789 C CA . ALA A 1 94 ? 12.386 1.144 14.809 1.00 68.75 94 ALA A CA 1
ATOM 790 C C . ALA A 1 94 ? 11.787 -0.093 15.501 1.00 68.75 94 ALA A C 1
ATOM 792 O O . ALA A 1 94 ? 12.091 -0.323 16.665 1.00 68.75 94 ALA A O 1
ATOM 793 N N . TYR A 1 95 ? 10.995 -0.904 14.791 1.00 64.75 95 TYR A N 1
ATOM 794 C CA . TYR A 1 95 ? 10.479 -2.184 15.288 1.00 64.75 95 TYR A CA 1
ATOM 795 C C . TYR A 1 95 ? 11.603 -3.198 15.550 1.00 64.75 95 TYR A C 1
ATOM 797 O O . TYR A 1 95 ? 11.697 -3.754 16.639 1.00 64.75 95 TYR A O 1
ATOM 805 N N . TYR A 1 96 ? 12.484 -3.425 14.570 1.00 64.19 96 TYR A N 1
ATOM 806 C CA . TYR A 1 96 ? 13.517 -4.472 14.655 1.00 64.19 96 TYR A CA 1
ATOM 807 C C . TYR A 1 96 ? 14.639 -4.165 15.648 1.00 64.19 96 TYR A C 1
ATOM 809 O O . TYR A 1 96 ? 15.318 -5.080 16.105 1.00 64.19 96 TYR A O 1
ATOM 817 N N . ASN A 1 97 ? 14.830 -2.893 15.994 1.00 66.12 97 ASN A N 1
ATOM 818 C CA . ASN A 1 97 ? 15.830 -2.474 16.972 1.00 66.12 97 ASN A CA 1
ATOM 819 C C . ASN A 1 97 ? 15.319 -2.525 18.425 1.00 66.12 97 ASN A C 1
ATOM 821 O O . ASN A 1 97 ? 16.036 -2.092 19.328 1.00 66.12 97 ASN A O 1
ATOM 825 N N . LYS A 1 98 ? 14.095 -3.020 18.664 1.00 65.00 98 LYS A N 1
ATOM 826 C CA . LYS A 1 98 ? 13.489 -3.113 19.999 1.00 65.00 98 LYS A CA 1
ATOM 827 C C . LYS A 1 98 ? 13.632 -4.506 20.609 1.00 65.00 98 LYS A C 1
ATOM 829 O O . LYS A 1 98 ? 13.587 -5.518 19.914 1.00 65.00 98 LYS A O 1
ATOM 834 N N . SER A 1 99 ? 13.788 -4.554 21.930 1.00 64.50 99 SER A N 1
ATOM 835 C CA . SER A 1 99 ? 13.776 -5.803 22.695 1.00 64.50 99 SER A CA 1
ATOM 836 C C . SER A 1 99 ? 12.361 -6.383 22.801 1.00 64.50 99 SER A C 1
ATOM 838 O O . SER A 1 99 ? 11.369 -5.666 22.667 1.00 64.50 99 SER A O 1
ATOM 840 N N . ALA A 1 100 ? 12.254 -7.682 23.101 1.00 59.38 100 ALA A N 1
ATOM 841 C CA . ALA A 1 100 ? 10.964 -8.349 23.307 1.00 59.38 100 ALA A CA 1
ATOM 842 C C . ALA A 1 100 ? 10.091 -7.638 24.365 1.00 59.38 100 ALA A C 1
ATOM 844 O O . ALA A 1 100 ? 8.895 -7.459 24.155 1.00 59.38 100 ALA A O 1
ATOM 845 N N . ASP A 1 101 ? 10.697 -7.132 25.444 1.00 60.47 101 ASP A N 1
ATOM 846 C CA . ASP A 1 101 ? 9.997 -6.377 26.492 1.00 60.47 101 ASP A CA 1
ATOM 847 C C . ASP A 1 101 ? 9.471 -5.011 26.021 1.00 60.47 101 ASP A C 1
ATOM 849 O O . ASP A 1 101 ? 8.505 -4.492 26.580 1.00 60.47 101 ASP A O 1
ATOM 853 N N . GLN A 1 102 ? 10.102 -4.407 25.009 1.00 58.94 102 GLN A N 1
ATOM 854 C CA . GLN A 1 102 ? 9.648 -3.152 24.400 1.00 58.94 102 GLN A CA 1
ATOM 855 C C . GLN A 1 102 ? 8.497 -3.388 23.415 1.00 58.94 102 GLN A C 1
ATOM 857 O O . GLN A 1 102 ? 7.603 -2.551 23.325 1.00 58.94 102 GLN A O 1
ATOM 862 N N . LEU A 1 103 ? 8.486 -4.537 22.730 1.00 56.50 103 LEU A N 1
ATOM 863 C CA . LEU A 1 103 ? 7.401 -4.946 21.830 1.00 56.50 103 LEU A CA 1
ATOM 864 C C . LEU A 1 103 ? 6.084 -5.239 22.568 1.00 56.50 103 LEU A C 1
ATOM 866 O O . LEU A 1 103 ? 5.020 -5.094 21.982 1.00 56.50 103 LEU A O 1
ATOM 870 N N . LEU A 1 104 ? 6.147 -5.625 23.846 1.00 50.62 104 LEU A N 1
ATOM 871 C CA . LEU A 1 104 ? 4.972 -5.948 24.669 1.00 50.62 104 LEU A CA 1
ATOM 872 C C . LEU A 1 104 ? 4.312 -4.728 25.336 1.00 50.62 104 LEU A C 1
ATOM 874 O O . LEU A 1 104 ? 3.194 -4.843 25.834 1.00 50.62 104 LEU A O 1
ATOM 878 N N . LYS A 1 105 ? 5.008 -3.586 25.416 1.00 51.78 105 LYS A N 1
ATOM 879 C CA . LYS A 1 105 ? 4.568 -2.404 26.189 1.00 51.78 105 LYS A CA 1
ATOM 880 C C . LYS A 1 105 ? 3.975 -1.284 25.351 1.00 51.78 105 LYS A C 1
ATOM 882 O O . LYS A 1 105 ? 3.302 -0.410 25.887 1.00 51.78 105 LYS A O 1
ATOM 887 N N . GLU A 1 106 ? 4.263 -1.278 24.066 1.00 53.66 106 GLU A N 1
ATOM 888 C CA . GLU A 1 106 ? 3.723 -0.311 23.130 1.00 53.66 106 GLU A CA 1
ATOM 889 C C . GLU A 1 106 ? 2.817 -1.084 22.163 1.00 53.66 106 GLU A C 1
ATOM 891 O O . GLU A 1 106 ? 3.143 -2.221 21.825 1.00 53.66 106 GLU A O 1
ATOM 896 N N . ASP A 1 107 ? 1.713 -0.483 21.700 1.00 52.22 107 ASP A N 1
ATOM 897 C CA . ASP A 1 107 ? 0.864 -0.995 20.604 1.00 52.22 107 ASP A CA 1
ATOM 898 C C . ASP A 1 107 ? 1.637 -0.963 19.271 1.00 52.22 107 ASP A C 1
ATOM 900 O O . ASP A 1 107 ? 1.252 -0.337 18.278 1.00 52.22 107 ASP A O 1
ATOM 904 N N . ILE A 1 108 ? 2.820 -1.566 19.268 1.00 52.25 108 ILE A N 1
ATOM 905 C CA . ILE A 1 108 ? 3.715 -1.604 18.142 1.00 52.25 108 ILE A CA 1
ATOM 906 C C . ILE A 1 108 ? 3.089 -2.574 17.162 1.00 52.25 108 ILE A C 1
ATOM 908 O O . ILE A 1 108 ? 3.020 -3.783 17.370 1.00 52.25 108 ILE A O 1
ATOM 912 N N . VAL A 1 109 ? 2.637 -1.984 16.067 1.00 54.38 109 VAL A N 1
ATOM 913 C CA . VAL A 1 109 ? 2.102 -2.646 14.892 1.00 54.38 109 VAL A CA 1
ATOM 914 C C . VAL A 1 109 ? 3.004 -3.814 14.508 1.00 54.38 109 VAL A C 1
ATOM 916 O O . VAL A 1 109 ? 4.069 -3.612 13.921 1.00 54.38 109 VAL A O 1
ATOM 919 N N . ASN A 1 110 ? 2.558 -5.041 14.785 1.00 58.12 110 ASN A N 1
ATOM 920 C CA . ASN A 1 110 ? 3.001 -6.198 14.018 1.00 58.12 110 ASN A CA 1
ATOM 921 C C . ASN A 1 110 ? 2.736 -5.836 12.550 1.00 58.12 110 ASN A C 1
ATOM 923 O O . ASN A 1 110 ? 1.587 -5.702 12.124 1.00 58.12 110 ASN A O 1
ATOM 927 N N . GLN A 1 111 ? 3.784 -5.534 11.786 1.00 74.81 111 GLN A N 1
ATOM 928 C CA . GLN A 1 111 ? 3.576 -5.051 10.428 1.00 74.81 111 GLN A CA 1
ATOM 929 C C . GLN A 1 111 ? 3.023 -6.195 9.587 1.00 74.81 111 GLN A C 1
ATOM 931 O O . GLN A 1 111 ? 3.723 -7.167 9.301 1.00 74.81 111 GLN A O 1
ATOM 936 N N . ILE A 1 112 ? 1.750 -6.085 9.197 1.00 87.88 112 ILE A N 1
ATOM 937 C CA . ILE A 1 112 ? 1.168 -6.957 8.179 1.00 87.88 112 ILE A CA 1
ATOM 938 C C . ILE A 1 112 ? 2.051 -6.816 6.934 1.00 87.88 112 ILE A C 1
ATOM 940 O O . ILE A 1 112 ? 2.185 -5.697 6.438 1.00 87.88 112 ILE A O 1
ATOM 944 N N . PRO A 1 113 ? 2.638 -7.900 6.398 1.00 90.06 113 PRO A N 1
ATOM 945 C CA . PRO A 1 113 ? 3.489 -7.800 5.222 1.00 90.06 113 PRO A CA 1
ATOM 946 C C . PRO A 1 113 ? 2.757 -7.110 4.067 1.00 90.06 113 PRO A C 1
ATOM 948 O O . PRO A 1 113 ? 1.631 -7.486 3.735 1.00 90.06 113 PRO A O 1
ATOM 951 N N . HIS A 1 114 ? 3.408 -6.161 3.388 1.00 92.75 114 HIS A N 1
ATOM 952 C CA . HIS A 1 114 ? 2.789 -5.416 2.281 1.00 92.75 114 HIS A CA 1
ATOM 953 C C . HIS A 1 114 ? 2.206 -6.329 1.193 1.00 92.75 114 HIS A C 1
ATOM 955 O O . HIS A 1 114 ? 1.158 -6.040 0.624 1.00 92.75 114 HIS A O 1
ATOM 961 N N . LYS A 1 115 ? 2.842 -7.479 0.940 1.00 93.25 115 LYS A N 1
ATOM 962 C CA . LYS A 1 115 ? 2.366 -8.479 -0.026 1.00 93.25 115 LYS A CA 1
ATOM 963 C C . LYS A 1 115 ? 1.046 -9.148 0.386 1.00 93.25 115 LYS A C 1
ATOM 965 O O . LYS A 1 115 ? 0.250 -9.507 -0.481 1.00 93.25 115 LYS A O 1
ATOM 970 N N . THR A 1 116 ? 0.791 -9.273 1.690 1.00 94.94 116 THR A N 1
ATOM 971 C CA . THR A 1 116 ? -0.486 -9.762 2.228 1.00 94.94 116 THR A CA 1
ATOM 972 C C . THR A 1 116 ? -1.585 -8.740 1.967 1.00 94.94 116 THR A C 1
ATOM 974 O O . THR A 1 116 ? -2.625 -9.101 1.419 1.00 94.94 116 THR A O 1
ATOM 977 N N . ILE A 1 117 ? -1.326 -7.460 2.268 1.00 96.06 117 ILE A N 1
ATOM 978 C CA . ILE A 1 117 ? -2.257 -6.359 1.971 1.00 96.06 117 ILE A CA 1
ATOM 979 C C . ILE A 1 117 ? -2.533 -6.299 0.467 1.00 96.06 117 ILE A C 1
ATOM 981 O O . ILE A 1 117 ? -3.690 -6.283 0.067 1.00 96.06 117 ILE A O 1
ATOM 985 N N . ALA A 1 118 ? -1.495 -6.340 -0.371 1.00 96.56 118 ALA A N 1
ATOM 986 C CA . ALA A 1 118 ? -1.639 -6.260 -1.821 1.00 96.56 118 ALA A CA 1
ATOM 987 C C . ALA A 1 118 ? -2.494 -7.401 -2.397 1.00 96.56 118 ALA A C 1
ATOM 989 O O . ALA A 1 118 ? -3.335 -7.164 -3.262 1.00 96.56 118 ALA A O 1
ATOM 990 N N . THR A 1 119 ? -2.327 -8.624 -1.886 1.00 97.25 119 THR A N 1
ATOM 991 C CA . THR A 1 119 ? -3.145 -9.769 -2.312 1.00 97.25 119 THR A CA 1
ATOM 992 C C . THR A 1 119 ? -4.604 -9.603 -1.873 1.00 97.25 119 THR A C 1
ATOM 994 O O . THR A 1 119 ? -5.505 -9.769 -2.692 1.00 97.25 119 THR A O 1
ATOM 997 N N . LYS A 1 120 ? -4.861 -9.210 -0.614 1.00 97.50 120 LYS A N 1
ATOM 998 C CA . LYS A 1 120 ? -6.232 -8.959 -0.115 1.00 97.50 120 LYS A CA 1
ATOM 999 C C . LYS A 1 120 ? -6.904 -7.764 -0.801 1.00 97.50 120 LYS A C 1
ATOM 1001 O O . LYS A 1 120 ? -8.116 -7.775 -0.966 1.00 97.50 120 LYS A O 1
ATOM 1006 N N . ALA A 1 121 ? -6.122 -6.779 -1.243 1.00 97.12 121 ALA A N 1
ATOM 1007 C CA . ALA A 1 121 ? -6.582 -5.612 -1.992 1.00 97.12 121 ALA A CA 1
ATOM 1008 C C . ALA A 1 121 ? -6.833 -5.894 -3.486 1.00 97.12 121 ALA A C 1
ATOM 1010 O O . ALA A 1 121 ? -7.153 -4.974 -4.237 1.00 97.12 121 ALA A O 1
ATOM 1011 N N . GLY A 1 122 ? -6.638 -7.135 -3.950 1.00 96.81 122 GLY A N 1
ATOM 1012 C CA . GLY A 1 122 ? -6.829 -7.503 -5.354 1.00 96.81 122 GLY A CA 1
ATOM 1013 C C . GLY A 1 122 ? -5.770 -6.940 -6.309 1.00 96.81 122 GLY A C 1
ATOM 1014 O O . GLY A 1 122 ? -5.990 -6.917 -7.519 1.00 96.81 122 GLY A O 1
ATOM 1015 N N . LEU A 1 123 ? -4.614 -6.496 -5.801 1.00 96.62 123 LEU A N 1
ATOM 1016 C CA . LEU A 1 123 ? -3.535 -5.941 -6.630 1.00 96.62 123 LEU A CA 1
ATOM 1017 C C . LEU A 1 123 ? -2.743 -7.016 -7.379 1.00 96.62 123 LEU A C 1
ATOM 1019 O O . LEU A 1 123 ? -2.122 -6.713 -8.397 1.00 96.62 123 LEU A O 1
ATOM 1023 N N . GLY A 1 124 ? -2.759 -8.256 -6.892 1.00 96.75 124 GLY A N 1
ATOM 1024 C CA . GLY A 1 124 ? -1.983 -9.353 -7.457 1.00 96.75 124 GLY A CA 1
ATOM 1025 C C . GLY A 1 124 ? -2.086 -10.642 -6.644 1.00 96.75 124 GLY A C 1
ATOM 1026 O O . GLY A 1 124 ? -2.960 -10.784 -5.791 1.00 96.75 124 GLY A O 1
ATOM 1027 N N . TRP A 1 125 ? -1.175 -11.577 -6.906 1.00 97.31 125 TRP A N 1
ATOM 1028 C CA . TRP A 1 125 ? -1.040 -12.845 -6.181 1.00 97.31 125 TRP A CA 1
ATOM 1029 C C . TRP A 1 125 ? 0.423 -13.128 -5.839 1.00 97.31 125 TRP A C 1
ATOM 1031 O O . TRP A 1 125 ? 1.334 -12.545 -6.422 1.00 97.31 125 TRP A O 1
ATOM 1041 N N . ILE A 1 126 ? 0.675 -14.038 -4.899 1.00 96.69 126 ILE A N 1
ATOM 1042 C CA . ILE A 1 126 ? 2.041 -14.468 -4.584 1.00 96.69 126 ILE A CA 1
ATOM 1043 C C . ILE A 1 126 ? 2.470 -15.537 -5.590 1.00 96.69 126 ILE A C 1
ATOM 1045 O O . ILE A 1 126 ? 1.902 -16.627 -5.636 1.00 96.69 126 ILE A O 1
ATOM 1049 N N . GLY A 1 127 ? 3.462 -15.213 -6.416 1.00 95.44 127 GLY A N 1
ATOM 1050 C CA . GLY A 1 127 ? 4.030 -16.140 -7.390 1.00 95.44 127 GLY A CA 1
ATOM 1051 C C . GLY A 1 127 ? 4.973 -17.166 -6.759 1.00 95.44 127 GLY A C 1
ATOM 1052 O O . GLY A 1 127 ? 5.336 -17.078 -5.586 1.00 95.44 127 GLY A O 1
ATOM 1053 N N . LYS A 1 128 ? 5.460 -18.103 -7.585 1.00 93.94 128 LYS A N 1
ATOM 1054 C CA . LYS A 1 128 ? 6.441 -19.131 -7.192 1.00 93.94 128 LYS A CA 1
ATOM 1055 C C . LYS A 1 128 ? 7.648 -18.608 -6.383 1.00 93.94 128 LYS A C 1
ATOM 1057 O O . LYS A 1 128 ? 8.009 -19.285 -5.426 1.00 93.94 128 LYS A O 1
ATOM 1062 N N . PRO A 1 129 ? 8.270 -17.447 -6.690 1.00 91.69 129 PRO A N 1
ATOM 1063 C CA . PRO A 1 129 ? 9.403 -16.949 -5.900 1.00 91.69 129 PRO A CA 1
ATOM 1064 C C . PRO A 1 129 ? 9.004 -16.311 -4.555 1.00 91.69 129 PRO A C 1
ATOM 1066 O O . PRO A 1 129 ? 9.847 -15.723 -3.887 1.00 91.69 129 PRO A O 1
ATOM 1069 N N . GLY A 1 130 ? 7.731 -16.362 -4.148 1.00 90.75 130 GLY A N 1
ATOM 1070 C CA . GLY A 1 130 ? 7.260 -15.716 -2.918 1.00 90.75 130 GLY A CA 1
ATOM 1071 C C . GLY A 1 130 ? 7.119 -14.191 -3.020 1.00 90.75 130 GLY A C 1
ATOM 1072 O O . GLY A 1 130 ? 6.931 -13.525 -1.993 1.00 90.75 130 GLY A O 1
ATOM 1073 N N . LEU A 1 131 ? 7.200 -13.654 -4.243 1.00 92.94 131 LEU A N 1
ATOM 1074 C CA . LEU A 1 131 ? 7.013 -12.244 -4.590 1.00 92.94 131 LEU A CA 1
ATOM 1075 C C . LEU A 1 131 ? 5.591 -11.986 -5.094 1.00 92.94 131 LEU A C 1
ATOM 1077 O O . LEU A 1 131 ? 4.943 -12.884 -5.634 1.00 92.94 131 LEU A O 1
ATOM 1081 N N . LEU A 1 132 ? 5.130 -10.746 -4.935 1.00 94.88 132 LEU A N 1
ATOM 1082 C CA . LEU A 1 132 ? 3.884 -10.282 -5.535 1.00 94.88 132 LEU A CA 1
ATOM 1083 C C . LEU A 1 132 ? 4.026 -10.254 -7.064 1.00 94.88 132 LEU A C 1
ATOM 1085 O O . LEU A 1 132 ? 4.993 -9.706 -7.587 1.00 94.88 132 LEU A O 1
ATOM 1089 N N . VAL A 1 133 ? 3.047 -10.824 -7.757 1.00 95.81 133 VAL A N 1
ATOM 1090 C CA . VAL A 1 133 ? 2.888 -10.788 -9.211 1.00 95.81 133 VAL A CA 1
ATOM 1091 C C . VAL A 1 133 ? 1.587 -10.059 -9.531 1.00 95.81 133 VAL A C 1
ATOM 1093 O O . VAL A 1 133 ? 0.547 -10.348 -8.936 1.00 95.81 133 VAL A O 1
ATOM 1096 N N . THR A 1 134 ? 1.654 -9.113 -10.462 1.00 94.50 134 THR A N 1
ATOM 1097 C CA . THR A 1 134 ? 0.520 -8.333 -10.974 1.00 94.50 134 THR A CA 1
ATOM 1098 C C . THR A 1 134 ? 0.145 -8.820 -12.375 1.00 94.50 134 THR A C 1
ATOM 1100 O O . THR A 1 134 ? 0.953 -9.456 -13.049 1.00 94.50 134 THR A O 1
ATOM 1103 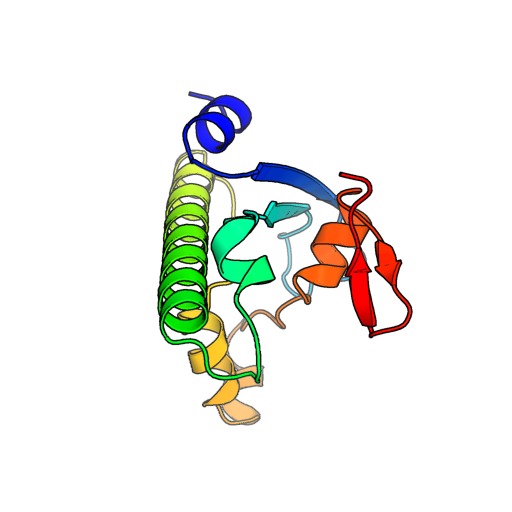N N . LYS A 1 135 ? -1.099 -8.574 -12.813 1.00 89.00 135 LYS A N 1
ATOM 1104 C CA . LYS A 1 135 ? -1.518 -8.887 -14.198 1.00 89.00 135 LYS A CA 1
ATOM 1105 C C . LYS A 1 135 ? -0.929 -7.919 -15.225 1.00 89.00 135 LYS A C 1
ATOM 1107 O O . LYS A 1 135 ? -0.769 -8.304 -16.380 1.00 89.00 135 LYS A O 1
ATOM 1112 N N . ASP A 1 136 ? -0.694 -6.691 -14.778 1.00 79.81 136 ASP A N 1
ATOM 1113 C CA . ASP A 1 136 ? -0.200 -5.564 -15.565 1.00 79.81 136 ASP A CA 1
ATOM 1114 C C . ASP A 1 136 ? 1.335 -5.545 -15.587 1.00 79.81 136 ASP A C 1
ATOM 1116 O O . ASP A 1 136 ? 1.928 -5.952 -14.554 1.00 79.81 136 ASP A O 1
#

Sequence (136 aa):
MDLEEFLLKEDITKYGFADIRDITPINDLNYAIGFYKTYNKDTIRNIVNGSDINYIKEYRYLTHHLDKVSLSLERFIKDLGYKAYAQTIERFKAYYNKSADQLLKEDIVNQIPHKTIATKAGLGWIGKPGLLVTKD

Radius of gyration: 16.35 Å; chains: 1; bounding box: 36×36×46 Å

Secondary structure (DSSP, 8-state):
--HHHHHHHTT-SEEEEEE-TTT-SSTT--EEEEEE-PPPHHHHHT-SSS--HHHHHHHHHHHHHHHHHHHHHHHHHHHTT-------HHHHHHHHTS-HHHHTTS-------HHHHHHHTTS-EE-TTSSEE---

Foldseek 3Di:
DDPVVLVVVQPFPDKFKFQCCVPWLDPQPGIDIATAHDDDPVLVVPCPDPDDPSVVVRVVVRQVSLQVSQVVSQVVCVVVVGHDDRDHPVLVVVVVPDDPVRPVPDSRTPDDPSLNNCVRRVQAHQDPVRDGDGPD

pLDDT: mean 86.47, std 12.66, range [50.62, 97.5]